Protein AF-A0AAQ4DK00-F1 (afdb_monomer_lite)

InterPro domains:
  IPR002970 Tick histamine-binding protein [PF02098] (9-73)
  IPR012674 Calycin [G3DSA:2.40.128.20] (1-75)
  IPR012674 Calycin [SSF50814] (10-74)

Structure (mmCIF, N/CA/C/O backbone):
data_AF-A0AAQ4DK00-F1
#
_entry.id   AF-A0AAQ4DK00-F1
#
loop_
_atom_site.group_PDB
_atom_site.id
_atom_site.type_symbol
_atom_site.label_atom_id
_atom_site.label_alt_id
_atom_site.label_comp_id
_atom_site.label_asym_id
_atom_site.label_entity_id
_atom_site.label_seq_id
_atom_site.pdbx_PDB_ins_code
_atom_site.Cartn_x
_atom_site.Cartn_y
_atom_site.Cartn_z
_atom_site.occupancy
_atom_site.B_iso_or_equiv
_atom_site.auth_seq_id
_atom_site.auth_comp_id
_atom_site.auth_asym_id
_atom_site.auth_atom_id
_atom_site.pdbx_PDB_model_num
ATOM 1 N N . MET A 1 1 ? -5.012 -6.296 -35.904 1.00 35.50 1 MET A N 1
ATOM 2 C CA . MET A 1 1 ? -5.374 -6.074 -34.489 1.00 35.50 1 MET A CA 1
ATOM 3 C C . MET A 1 1 ? -4.380 -6.851 -33.646 1.00 35.50 1 MET A C 1
ATOM 5 O O . MET A 1 1 ? -4.355 -8.068 -33.747 1.00 35.50 1 MET A O 1
ATOM 9 N N . GLN A 1 2 ? -3.488 -6.160 -32.938 1.00 35.12 2 GLN A N 1
ATOM 10 C CA . GLN A 1 2 ? -2.514 -6.784 -32.043 1.00 35.12 2 GLN A CA 1
ATOM 11 C C . GLN A 1 2 ? -3.221 -7.062 -30.715 1.00 35.12 2 GLN A C 1
ATOM 13 O O . GLN A 1 2 ? -3.688 -6.135 -30.059 1.00 35.12 2 GLN A O 1
ATOM 18 N N . THR A 1 3 ? -3.354 -8.331 -30.348 1.00 41.59 3 THR A N 1
ATOM 19 C CA . THR A 1 3 ? -3.740 -8.729 -28.993 1.00 41.59 3 THR A CA 1
ATOM 20 C C . THR A 1 3 ? -2.605 -8.339 -28.056 1.00 41.59 3 THR A C 1
ATOM 22 O O . THR A 1 3 ? -1.505 -8.880 -28.174 1.00 41.59 3 THR A O 1
ATOM 25 N N . ALA A 1 4 ? -2.854 -7.390 -27.155 1.00 48.25 4 ALA A N 1
ATOM 26 C CA . ALA A 1 4 ? -1.960 -7.127 -26.040 1.00 48.25 4 ALA A CA 1
ATOM 27 C C . ALA A 1 4 ? -1.879 -8.406 -25.195 1.00 48.25 4 ALA A C 1
ATOM 29 O O . ALA A 1 4 ? -2.848 -8.811 -24.555 1.00 48.25 4 ALA A O 1
ATOM 30 N N . HIS A 1 5 ? -0.745 -9.093 -25.278 1.00 49.53 5 HIS A N 1
ATOM 31 C CA . HIS A 1 5 ? -0.422 -10.202 -24.398 1.00 49.53 5 HIS A CA 1
ATOM 32 C C . HIS A 1 5 ? 0.063 -9.582 -23.085 1.00 49.53 5 HIS A C 1
ATOM 34 O O . HIS A 1 5 ? 1.228 -9.212 -22.976 1.00 49.53 5 HIS A O 1
ATOM 40 N N . PHE A 1 6 ? -0.853 -9.377 -22.137 1.00 47.25 6 PHE A N 1
ATOM 41 C CA . PHE A 1 6 ? -0.511 -8.975 -20.774 1.00 47.25 6 PHE A CA 1
ATOM 42 C C . PHE A 1 6 ? 0.039 -10.209 -20.043 1.00 47.25 6 PHE A C 1
ATOM 44 O O . PHE A 1 6 ? -0.688 -11.202 -19.924 1.00 47.25 6 PHE A O 1
ATOM 51 N N . PRO A 1 7 ? 1.320 -10.227 -19.635 1.00 53.00 7 PRO A N 1
ATOM 52 C CA . PRO A 1 7 ? 1.877 -11.357 -18.912 1.00 53.00 7 PRO A CA 1
ATOM 53 C C . PRO A 1 7 ? 1.220 -11.451 -17.530 1.00 53.00 7 PRO A C 1
ATOM 55 O O . PRO A 1 7 ? 1.028 -10.463 -16.835 1.00 53.00 7 PRO A O 1
ATOM 58 N N . VAL A 1 8 ? 0.880 -12.668 -17.119 1.00 56.41 8 VAL A N 1
ATOM 59 C CA . VAL A 1 8 ? 0.020 -12.986 -15.961 1.00 56.41 8 VAL A CA 1
ATOM 60 C C . VAL A 1 8 ? 0.676 -12.671 -14.591 1.00 56.41 8 VAL A C 1
ATOM 62 O O . VAL A 1 8 ? 0.147 -13.043 -13.553 1.00 56.41 8 VAL A O 1
ATOM 65 N N . GLU A 1 9 ? 1.794 -11.938 -14.547 1.00 65.81 9 GLU A N 1
ATOM 66 C CA . GLU A 1 9 ? 2.460 -11.492 -13.309 1.00 65.81 9 GLU A CA 1
ATOM 67 C C . GLU A 1 9 ? 2.928 -10.029 -13.393 1.00 65.81 9 GLU A C 1
ATOM 69 O O . GLU A 1 9 ? 4.112 -9.702 -13.240 1.00 65.81 9 GLU A O 1
ATOM 74 N N . ASP A 1 10 ? 1.981 -9.126 -13.639 1.00 81.06 10 ASP A N 1
ATOM 75 C CA . ASP A 1 10 ? 2.228 -7.679 -13.684 1.00 81.06 10 ASP A CA 1
ATOM 76 C C . ASP A 1 10 ? 2.436 -7.048 -12.290 1.00 81.06 10 ASP A C 1
ATOM 78 O O . ASP A 1 10 ? 2.835 -5.884 -12.178 1.00 81.06 10 ASP A O 1
ATOM 82 N N . PHE A 1 11 ? 2.233 -7.815 -11.215 1.00 87.56 11 PHE A N 1
ATOM 83 C CA . PHE A 1 11 ? 2.507 -7.400 -9.843 1.00 87.56 11 PHE A CA 1
ATOM 84 C C . PHE A 1 11 ? 2.954 -8.573 -8.960 1.00 87.56 11 PHE A C 1
ATOM 86 O O . PHE A 1 11 ? 2.705 -9.734 -9.276 1.00 87.56 11 PHE A O 1
ATOM 93 N N . TYR A 1 12 ? 3.588 -8.270 -7.826 1.00 91.56 12 TYR A N 1
ATOM 94 C CA . TYR A 1 12 ? 3.795 -9.237 -6.745 1.00 91.56 12 TYR A CA 1
ATOM 95 C C . TYR A 1 12 ? 3.543 -8.602 -5.376 1.00 91.56 12 TYR A C 1
ATOM 97 O O . TYR A 1 12 ? 3.705 -7.395 -5.182 1.00 91.56 12 TYR A O 1
ATOM 105 N N . VAL A 1 13 ? 3.134 -9.429 -4.417 1.00 94.31 13 VAL A N 1
ATOM 106 C CA . VAL A 1 13 ? 2.866 -9.012 -3.037 1.00 94.31 13 VAL A CA 1
ATOM 107 C C . VAL A 1 13 ? 4.186 -8.965 -2.270 1.00 94.31 13 VAL A C 1
ATOM 109 O O . VAL A 1 13 ? 4.858 -9.983 -2.133 1.00 94.31 13 VAL A O 1
ATOM 112 N N . ILE A 1 14 ? 4.558 -7.784 -1.777 1.00 95.75 14 ILE A N 1
ATOM 113 C CA . ILE A 1 14 ? 5.705 -7.601 -0.875 1.00 95.75 14 ILE A CA 1
ATOM 114 C C . ILE A 1 14 ? 5.330 -8.100 0.522 1.00 95.75 14 ILE A C 1
ATOM 116 O O . ILE A 1 14 ? 6.109 -8.796 1.168 1.00 95.75 14 ILE A O 1
ATOM 120 N N . TYR A 1 15 ? 4.127 -7.751 0.982 1.00 96.12 15 TYR A N 1
ATOM 121 C CA . TYR A 1 15 ? 3.617 -8.140 2.290 1.00 96.12 15 TYR A CA 1
ATOM 122 C C . TYR A 1 15 ? 2.090 -8.155 2.304 1.00 96.12 15 TYR A C 1
ATOM 124 O O . TYR A 1 15 ? 1.451 -7.338 1.641 1.00 96.12 15 TYR A O 1
ATOM 132 N N . PHE A 1 16 ? 1.509 -9.073 3.071 1.00 94.75 16 PHE A N 1
ATOM 133 C CA . PHE A 1 16 ? 0.073 -9.157 3.302 1.00 94.75 16 PHE A CA 1
ATOM 134 C C . PHE A 1 16 ? -0.175 -9.735 4.692 1.00 94.75 16 PHE A C 1
ATOM 136 O O . PHE A 1 16 ? 0.278 -10.838 4.991 1.00 94.75 16 PHE A O 1
ATOM 143 N N . ASP A 1 17 ? -0.888 -8.991 5.536 1.00 90.12 17 ASP A N 1
ATOM 144 C CA . ASP A 1 17 ? -1.179 -9.395 6.918 1.00 90.12 17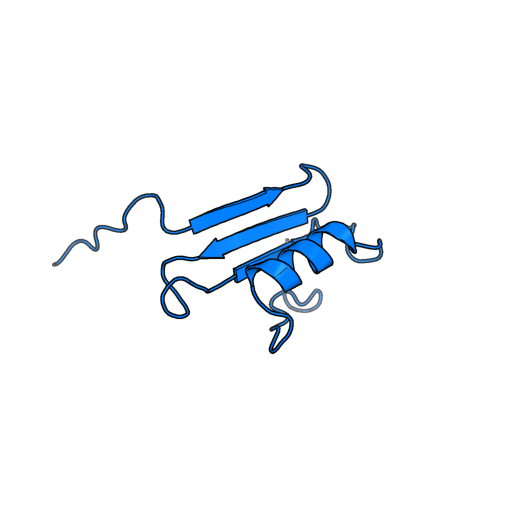 ASP A CA 1
ATOM 145 C C . ASP A 1 17 ? -2.469 -10.227 7.048 1.00 90.12 17 ASP A C 1
ATOM 147 O O . ASP A 1 17 ? -2.883 -10.576 8.154 1.00 90.12 17 ASP A O 1
ATOM 151 N N . CYS A 1 18 ? -3.128 -10.513 5.919 1.00 87.88 18 CYS A N 1
ATOM 152 C CA . CYS A 1 18 ? -4.406 -11.217 5.800 1.00 87.88 18 CYS A CA 1
ATOM 153 C C . CYS A 1 18 ? -5.616 -10.546 6.476 1.00 87.88 18 CYS A C 1
ATOM 155 O O . CYS A 1 18 ? -6.721 -11.084 6.388 1.00 87.88 18 CYS A O 1
ATOM 157 N N . THR A 1 19 ? -5.456 -9.399 7.141 1.00 88.38 19 THR A N 1
ATOM 158 C CA . THR A 1 19 ? -6.498 -8.834 8.013 1.00 88.38 19 THR A CA 1
ATOM 159 C C . THR A 1 19 ? -6.811 -7.378 7.713 1.00 88.38 19 THR A C 1
ATOM 161 O O . THR A 1 19 ? -7.993 -7.020 7.661 1.00 88.38 19 THR A O 1
ATOM 164 N N . SER A 1 20 ? -5.792 -6.555 7.476 1.00 90.81 20 SER A N 1
ATOM 165 C CA . SER A 1 20 ? -5.930 -5.105 7.441 1.00 90.81 20 SER A CA 1
ATOM 166 C C . SER A 1 20 ? -5.226 -4.446 6.257 1.00 90.81 20 SER A C 1
ATOM 168 O O . SER A 1 20 ? -5.711 -3.405 5.808 1.00 90.81 20 SER A O 1
ATOM 170 N N . CYS A 1 21 ? -4.148 -5.022 5.711 1.00 95.25 21 CYS A N 1
ATOM 171 C CA . CYS A 1 21 ? -3.332 -4.345 4.707 1.00 95.25 21 CYS A CA 1
ATOM 172 C C . CYS A 1 21 ? -2.504 -5.263 3.792 1.00 95.25 21 CYS A C 1
ATOM 174 O O . CYS A 1 21 ? -2.130 -6.380 4.146 1.00 95.25 21 CYS A O 1
ATOM 176 N N . ALA A 1 22 ? -2.173 -4.744 2.604 1.00 95.88 22 ALA A N 1
ATOM 177 C CA . ALA A 1 22 ? -1.268 -5.369 1.640 1.00 95.88 22 ALA A CA 1
ATOM 178 C C . ALA A 1 22 ? -0.324 -4.338 1.007 1.00 95.88 22 ALA A C 1
ATOM 180 O O . ALA A 1 22 ? -0.747 -3.240 0.648 1.00 95.88 22 ALA A O 1
ATOM 181 N N . VAL A 1 23 ? 0.935 -4.712 0.795 1.00 96.25 23 VAL A N 1
ATOM 182 C CA . VAL A 1 23 ? 1.920 -3.933 0.035 1.00 96.25 23 VAL A CA 1
ATOM 183 C C . VAL A 1 23 ? 2.215 -4.677 -1.261 1.00 96.25 23 VAL A C 1
ATOM 185 O O . VAL A 1 23 ? 2.612 -5.843 -1.239 1.00 96.25 23 VAL A O 1
ATOM 188 N N . ILE A 1 24 ? 2.008 -4.012 -2.394 1.00 95.69 24 ILE A N 1
ATOM 189 C CA . ILE A 1 24 ? 2.100 -4.615 -3.729 1.00 95.69 24 ILE A CA 1
ATOM 190 C C . ILE A 1 24 ? 3.090 -3.822 -4.579 1.00 95.69 24 ILE A C 1
ATOM 192 O O . ILE A 1 24 ? 3.003 -2.594 -4.618 1.00 95.69 24 ILE A O 1
ATOM 196 N N . ARG A 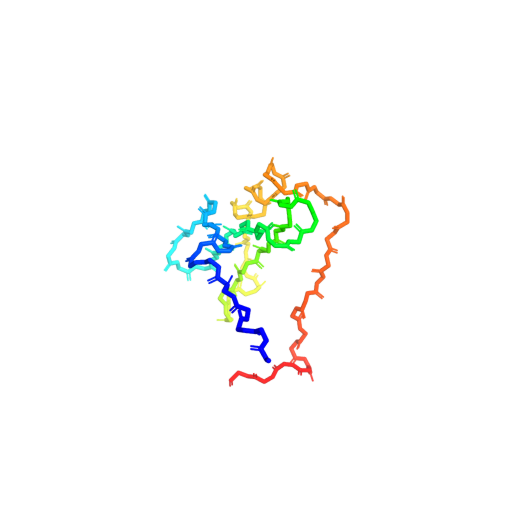1 25 ? 3.991 -4.523 -5.278 1.00 94.44 25 ARG A N 1
ATOM 197 C CA . ARG A 1 25 ? 4.855 -3.970 -6.330 1.00 94.44 25 ARG A CA 1
ATOM 198 C C . ARG A 1 25 ? 4.221 -4.213 -7.695 1.00 94.44 25 ARG A C 1
ATOM 200 O O . ARG A 1 25 ? 3.900 -5.350 -8.023 1.00 94.44 25 ARG A O 1
ATOM 207 N N . HIS A 1 26 ? 4.139 -3.170 -8.506 1.00 92.31 26 HIS A N 1
ATOM 208 C CA . HIS A 1 26 ? 3.619 -3.157 -9.870 1.00 92.31 26 HIS A CA 1
ATOM 209 C C . HIS A 1 26 ? 4.774 -3.067 -10.865 1.00 92.31 26 HIS A C 1
ATOM 211 O O . HIS A 1 26 ? 5.459 -2.048 -10.944 1.00 92.31 26 HIS A O 1
ATOM 217 N N . ARG A 1 27 ? 4.992 -4.124 -11.654 1.00 89.81 27 ARG A N 1
ATOM 218 C CA . ARG A 1 27 ? 6.091 -4.182 -12.634 1.00 89.81 27 ARG A CA 1
ATOM 219 C C . ARG A 1 27 ? 5.845 -3.301 -13.863 1.00 89.81 27 ARG A C 1
ATOM 221 O O . ARG A 1 27 ? 6.792 -2.927 -14.546 1.00 89.81 27 ARG A O 1
ATOM 228 N N . TYR A 1 28 ? 4.587 -2.965 -14.139 1.00 87.31 28 TYR A N 1
ATOM 229 C CA . TYR A 1 28 ? 4.176 -2.227 -15.336 1.00 87.31 28 TYR A CA 1
ATOM 230 C C . TYR A 1 28 ? 4.344 -0.701 -15.235 1.00 87.31 28 TYR A C 1
ATOM 232 O O . TYR A 1 28 ? 4.135 -0.001 -16.224 1.00 87.31 28 TYR A O 1
ATOM 240 N N . THR A 1 29 ? 4.682 -0.161 -14.061 1.00 87.56 29 THR A N 1
ATOM 241 C CA . THR A 1 29 ? 4.786 1.288 -13.830 1.00 87.56 29 THR A CA 1
ATOM 242 C C . THR A 1 29 ? 6.057 1.647 -13.064 1.00 87.56 29 THR A C 1
ATOM 244 O O . THR A 1 29 ? 6.665 0.787 -12.427 1.00 87.56 29 THR A O 1
ATOM 247 N N . ASP A 1 30 ? 6.475 2.911 -13.165 1.00 87.50 30 ASP A N 1
ATOM 248 C CA . ASP A 1 30 ? 7.682 3.458 -12.528 1.00 87.50 30 ASP A CA 1
ATOM 249 C C . ASP A 1 30 ? 8.926 2.565 -12.721 1.00 87.50 30 ASP A C 1
ATOM 251 O O . ASP A 1 30 ? 9.600 2.161 -11.778 1.00 87.50 30 ASP A O 1
ATOM 255 N N . ASN A 1 31 ? 9.184 2.155 -13.969 1.00 88.75 31 ASN A N 1
ATOM 256 C CA . ASN A 1 31 ? 10.288 1.251 -14.331 1.00 88.75 31 ASN A CA 1
ATOM 257 C C . ASN A 1 31 ? 10.332 -0.058 -13.511 1.00 88.75 31 ASN A C 1
ATOM 259 O O . ASN A 1 31 ? 11.402 -0.612 -13.263 1.00 88.75 31 ASN A O 1
ATOM 263 N N . GLY A 1 32 ? 9.166 -0.546 -13.084 1.00 87.31 32 GLY A N 1
ATOM 264 C CA . GLY A 1 32 ? 9.011 -1.758 -12.287 1.00 87.31 32 GLY A CA 1
ATOM 265 C C . GLY A 1 32 ? 9.120 -1.562 -10.775 1.00 87.31 32 GLY A C 1
ATOM 266 O O . GLY A 1 32 ? 9.066 -2.547 -10.036 1.00 87.31 32 GLY A O 1
ATOM 267 N N . TYR A 1 33 ? 9.249 -0.316 -10.312 1.00 88.56 33 TYR A N 1
ATOM 268 C CA . TYR A 1 33 ? 9.334 0.045 -8.897 1.00 88.56 33 TYR A CA 1
ATOM 269 C C . TYR A 1 33 ? 8.028 0.589 -8.321 1.00 88.56 33 TYR A C 1
ATOM 271 O O . TYR A 1 33 ? 7.943 0.770 -7.105 1.00 88.56 33 TYR A O 1
ATOM 279 N N . GLY A 1 34 ? 6.991 0.749 -9.145 1.00 90.94 34 GLY A N 1
ATOM 280 C CA . GLY A 1 34 ? 5.699 1.241 -8.692 1.00 90.94 34 GLY A CA 1
ATOM 281 C C . GLY A 1 34 ? 5.141 0.405 -7.549 1.00 90.94 34 GLY A C 1
ATOM 282 O O . GLY A 1 34 ? 5.219 -0.821 -7.571 1.00 90.94 34 GLY A O 1
ATOM 283 N N . CYS A 1 35 ? 4.558 1.059 -6.551 1.00 94.12 35 CYS A N 1
ATOM 284 C CA . CYS A 1 35 ? 3.989 0.388 -5.393 1.00 94.12 35 CYS A CA 1
ATOM 285 C C . CYS A 1 35 ? 2.611 0.924 -5.033 1.00 94.12 35 CYS A C 1
ATOM 287 O O . CYS A 1 35 ? 2.265 2.065 -5.323 1.00 94.12 35 CYS A O 1
ATOM 289 N N . SER A 1 36 ? 1.851 0.100 -4.322 1.00 94.75 36 SER A N 1
ATOM 290 C CA . SER A 1 36 ? 0.623 0.520 -3.655 1.00 94.75 36 SER A CA 1
ATOM 291 C C . SER A 1 36 ? 0.518 -0.116 -2.278 1.00 94.75 36 SER A C 1
ATOM 293 O O . SER A 1 36 ? 0.760 -1.318 -2.136 1.00 94.75 36 SER A O 1
ATOM 295 N N . LEU A 1 37 ? 0.084 0.678 -1.304 1.00 94.88 37 LEU A N 1
ATOM 296 C CA . LEU A 1 37 ? -0.394 0.207 -0.013 1.00 94.88 37 LEU A CA 1
ATOM 297 C C . LEU A 1 37 ? -1.921 0.118 -0.061 1.00 94.88 37 LEU A C 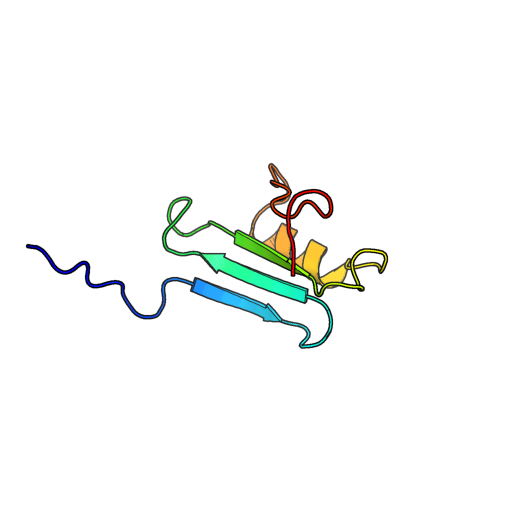1
ATOM 299 O O . LEU A 1 37 ? -2.602 1.117 -0.276 1.00 94.88 37 LEU A O 1
ATOM 303 N N . TRP A 1 38 ? -2.449 -1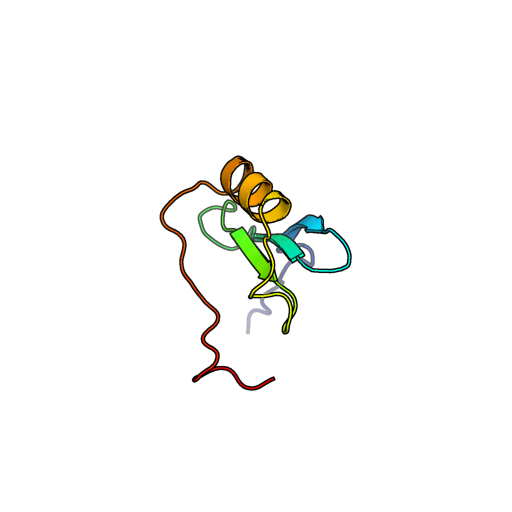.078 0.158 1.00 94.25 38 TRP A N 1
ATOM 304 C CA . TRP A 1 38 ? -3.875 -1.341 0.282 1.00 94.25 38 TRP A CA 1
ATOM 305 C C . TRP A 1 38 ? -4.224 -1.490 1.749 1.00 94.25 38 TRP A C 1
ATOM 307 O O . TRP A 1 38 ? -3.496 -2.137 2.500 1.00 94.25 38 TRP A O 1
ATOM 317 N N . ARG A 1 39 ? -5.358 -0.917 2.141 1.00 92.75 39 ARG A N 1
ATOM 318 C CA . ARG A 1 39 ? -5.933 -1.073 3.474 1.00 92.75 39 ARG A CA 1
ATOM 319 C C . ARG A 1 39 ? -7.379 -1.526 3.341 1.00 92.75 39 ARG A C 1
ATOM 321 O O . ARG A 1 39 ? -8.074 -1.129 2.406 1.00 92.75 39 ARG A O 1
ATOM 328 N N . LYS A 1 40 ? -7.831 -2.360 4.269 1.00 90.75 40 LYS A N 1
ATOM 329 C CA . LYS A 1 40 ? -9.216 -2.815 4.328 1.00 90.75 40 LYS A CA 1
ATOM 330 C C . LYS A 1 40 ? -10.126 -1.656 4.736 1.00 90.75 40 LYS A C 1
ATOM 332 O O . LYS A 1 40 ? -9.836 -0.914 5.673 1.00 90.75 40 LYS A O 1
ATOM 337 N N . VAL A 1 41 ? -11.262 -1.527 4.059 1.00 86.69 41 VAL A N 1
ATOM 338 C CA . VAL A 1 41 ? -12.294 -0.558 4.443 1.00 86.69 41 VAL A CA 1
ATOM 339 C C . VAL A 1 41 ? -12.741 -0.839 5.881 1.00 86.69 41 VAL A C 1
ATOM 341 O O . VAL A 1 41 ? -13.006 -1.985 6.245 1.00 86.69 41 VAL A O 1
ATOM 344 N N . GLY A 1 42 ? -12.790 0.208 6.704 1.00 85.75 42 GLY A N 1
ATOM 345 C CA . GLY A 1 42 ? -13.112 0.125 8.132 1.00 85.75 42 GLY A CA 1
ATOM 346 C C . GLY A 1 42 ? -11.896 0.105 9.061 1.00 85.75 42 GLY A C 1
ATOM 347 O O . GLY A 1 42 ? -12.033 0.527 10.202 1.00 85.75 42 GLY A O 1
ATOM 348 N N . THR A 1 43 ? -10.702 -0.267 8.579 1.00 88.25 43 THR A N 1
ATOM 349 C CA . THR A 1 43 ? -9.474 -0.229 9.400 1.00 88.25 43 THR A CA 1
ATOM 350 C C . THR A 1 43 ? -8.690 1.069 9.235 1.00 88.25 43 THR A C 1
ATOM 352 O O . THR A 1 43 ? -7.648 1.225 9.850 1.00 88.25 43 THR A O 1
ATOM 355 N N . PHE A 1 44 ? -9.156 2.031 8.428 1.00 85.50 44 PHE A N 1
ATOM 356 C CA . PHE A 1 44 ? -8.400 3.255 8.109 1.00 85.50 44 PHE A CA 1
ATOM 357 C C . PHE A 1 44 ? -8.045 4.123 9.325 1.00 85.50 44 PHE A C 1
ATOM 359 O O . PHE A 1 44 ? -7.039 4.827 9.283 1.00 85.50 44 PHE A O 1
ATOM 366 N N . GLN A 1 45 ? -8.850 4.064 10.390 1.00 84.94 45 GLN A N 1
ATOM 367 C CA . GLN A 1 45 ? -8.609 4.785 11.647 1.00 84.94 45 GLN A CA 1
ATOM 368 C C . GLN A 1 45 ? -7.649 4.042 12.591 1.00 84.94 45 GLN A C 1
ATOM 370 O O . GLN A 1 45 ? -7.214 4.603 13.593 1.00 84.94 45 GLN A O 1
ATOM 375 N N . GLU A 1 46 ? -7.332 2.781 12.301 1.00 86.00 46 GLU A N 1
ATOM 376 C CA . GLU A 1 46 ? -6.400 1.983 13.094 1.00 86.00 46 GLU A CA 1
ATOM 377 C C . GLU A 1 46 ? -4.951 2.311 12.692 1.00 86.00 46 GLU A C 1
ATOM 379 O O . GLU A 1 46 ? -4.706 2.705 11.545 1.00 86.00 46 GLU A O 1
ATOM 384 N N . PRO A 1 47 ? -3.969 2.150 13.593 1.00 84.56 47 PRO A N 1
ATOM 385 C CA . PRO A 1 47 ? -2.561 2.206 13.218 1.00 84.56 47 PRO A CA 1
ATOM 386 C C . PRO A 1 47 ? -2.236 1.142 12.167 1.00 84.56 47 PRO A C 1
ATOM 388 O O . PRO A 1 47 ? -2.737 0.021 12.235 1.00 84.56 47 PRO A O 1
ATOM 391 N N . ASN A 1 48 ? -1.377 1.478 11.207 1.00 83.06 48 ASN A N 1
ATOM 392 C CA . ASN A 1 48 ? -0.917 0.546 10.175 1.00 83.06 48 ASN A CA 1
ATOM 393 C C . ASN A 1 48 ? 0.613 0.526 10.066 1.00 83.06 48 ASN A C 1
ATOM 395 O O . ASN A 1 48 ? 1.176 0.281 8.997 1.00 83.06 48 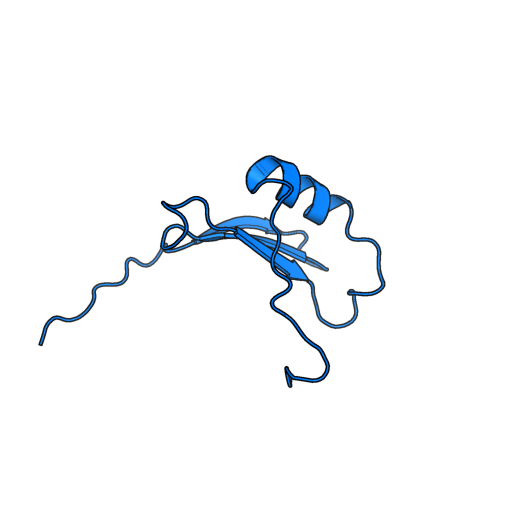ASN A O 1
ATOM 399 N N . ASP A 1 49 ? 1.278 0.791 11.190 1.00 86.88 49 ASP A N 1
ATOM 400 C CA . ASP A 1 49 ? 2.712 1.067 11.277 1.00 86.88 49 ASP A CA 1
ATOM 401 C C . ASP A 1 49 ? 3.560 -0.029 10.617 1.00 86.88 49 ASP A C 1
ATOM 403 O O . ASP A 1 49 ? 4.581 0.265 10.006 1.00 86.88 49 ASP A O 1
ATOM 407 N N . CYS A 1 50 ? 3.125 -1.296 10.670 1.00 91.94 50 CYS A N 1
ATOM 408 C CA . CYS A 1 50 ? 3.846 -2.404 10.041 1.00 91.94 50 CYS A CA 1
ATOM 409 C C . CYS A 1 50 ? 3.829 -2.326 8.506 1.00 91.94 50 CYS A C 1
ATOM 411 O O . CYS A 1 50 ? 4.882 -2.378 7.873 1.00 91.94 50 CYS A O 1
ATOM 413 N N . CYS A 1 51 ? 2.657 -2.170 7.890 1.00 93.56 51 CYS A N 1
ATOM 414 C CA . CYS A 1 51 ? 2.557 -2.045 6.437 1.00 93.56 51 CYS A CA 1
ATOM 415 C C . CYS A 1 51 ? 3.112 -0.711 5.929 1.00 93.56 51 CYS A C 1
ATOM 417 O O . CYS A 1 51 ? 3.650 -0.672 4.826 1.00 93.56 51 CYS A O 1
ATOM 419 N N . GLU A 1 52 ? 3.006 0.366 6.712 1.00 92.81 52 GLU A N 1
ATOM 420 C CA . GLU A 1 52 ? 3.635 1.648 6.383 1.00 92.81 52 GLU A CA 1
ATOM 421 C C . GLU A 1 52 ? 5.160 1.552 6.421 1.00 92.81 52 GLU A C 1
ATOM 423 O O . GLU A 1 52 ? 5.806 1.952 5.455 1.00 92.81 52 GLU A O 1
ATOM 428 N N . PHE A 1 53 ? 5.727 0.931 7.460 1.00 94.31 53 PHE A N 1
ATOM 429 C CA . PHE A 1 53 ? 7.160 0.659 7.544 1.00 94.31 53 PHE A CA 1
ATOM 430 C C . PHE A 1 53 ? 7.640 -0.195 6.365 1.00 94.31 53 PHE A C 1
ATOM 432 O O . PHE A 1 53 ? 8.590 0.166 5.677 1.00 94.31 53 PHE A O 1
ATOM 439 N N . ILE A 1 54 ? 6.952 -1.303 6.070 1.00 95.44 54 ILE A N 1
ATOM 440 C CA . ILE A 1 54 ? 7.317 -2.177 4.946 1.00 95.44 54 ILE A CA 1
ATOM 441 C C . ILE A 1 54 ? 7.205 -1.439 3.608 1.00 95.44 54 ILE A C 1
ATOM 443 O O . ILE A 1 54 ? 8.060 -1.629 2.738 1.00 95.44 54 ILE A O 1
ATOM 447 N N . TYR A 1 55 ? 6.175 -0.607 3.433 1.00 95.00 55 TYR A N 1
ATOM 448 C CA . TYR A 1 55 ? 6.044 0.241 2.255 1.00 95.00 55 TYR A CA 1
ATOM 449 C C . TYR A 1 55 ? 7.244 1.185 2.140 1.00 95.00 55 TYR A C 1
ATOM 451 O O . TYR A 1 55 ? 7.870 1.219 1.088 1.00 95.00 55 TYR A O 1
ATOM 459 N N . ASP A 1 56 ? 7.612 1.900 3.200 1.00 94.19 56 ASP A N 1
ATOM 460 C CA . ASP A 1 56 ? 8.711 2.871 3.156 1.00 94.19 56 ASP A CA 1
ATOM 461 C C . ASP A 1 56 ? 10.050 2.223 2.805 1.00 94.19 56 ASP A C 1
ATOM 463 O O . ASP A 1 56 ? 10.757 2.723 1.928 1.00 94.19 56 ASP A O 1
ATOM 467 N N . GLU A 1 57 ? 10.349 1.066 3.396 1.00 94.62 57 GLU A N 1
ATOM 468 C CA . GLU A 1 57 ? 11.589 0.328 3.136 1.00 94.62 57 GLU A CA 1
ATOM 469 C C . GLU A 1 57 ? 11.676 -0.229 1.704 1.00 94.62 57 GLU A C 1
ATOM 471 O O . GLU A 1 57 ? 12.760 -0.308 1.128 1.00 94.62 57 GLU A O 1
ATOM 476 N N . ASN A 1 58 ? 10.549 -0.621 1.095 1.00 93.00 58 ASN A N 1
ATOM 477 C CA . ASN A 1 58 ? 10.554 -1.287 -0.217 1.00 93.00 58 ASN A CA 1
ATOM 478 C C . ASN A 1 58 ? 10.201 -0.361 -1.388 1.00 93.00 58 ASN A C 1
ATOM 480 O O . ASN A 1 58 ? 10.597 -0.617 -2.531 1.00 93.00 58 ASN A O 1
ATOM 484 N N . CYS A 1 59 ? 9.422 0.681 -1.123 1.00 92.12 59 CYS A N 1
ATOM 485 C CA . CYS A 1 59 ? 8.779 1.531 -2.120 1.00 92.12 59 CYS A CA 1
ATOM 486 C C . CYS A 1 59 ? 9.191 3.001 -2.009 1.00 92.12 59 CYS A C 1
ATOM 488 O O . CYS A 1 59 ? 8.897 3.776 -2.916 1.00 92.12 59 CYS A O 1
ATOM 490 N N . GLY A 1 60 ? 9.896 3.374 -0.938 1.00 88.19 60 GLY A N 1
ATOM 491 C CA . GLY A 1 60 ? 10.314 4.741 -0.672 1.00 88.19 60 GLY A CA 1
ATOM 492 C C . GLY A 1 60 ? 9.263 5.541 0.095 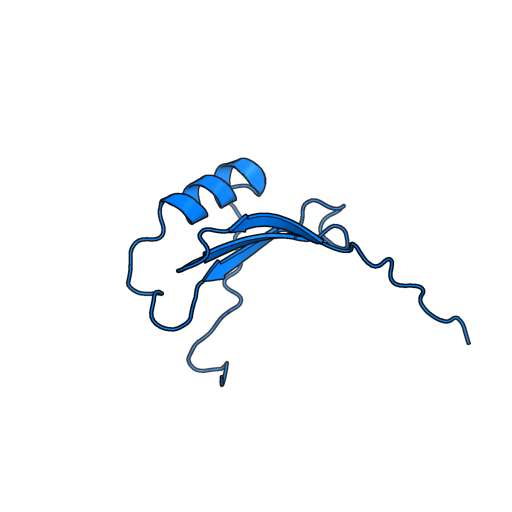1.00 88.19 60 GLY A C 1
ATOM 493 O O . GLY A 1 60 ? 8.054 5.330 -0.015 1.00 88.19 60 GLY A O 1
ATOM 494 N N . SER A 1 61 ? 9.745 6.503 0.876 1.00 80.31 61 SER A N 1
ATOM 495 C CA . SER A 1 61 ? 8.917 7.285 1.795 1.00 80.31 61 SER A CA 1
ATOM 496 C C . SER A 1 61 ? 8.265 8.517 1.163 1.00 80.31 61 SER A C 1
ATOM 498 O O . SER A 1 61 ? 7.358 9.097 1.764 1.00 80.31 61 SER A O 1
ATOM 500 N N . SER A 1 62 ? 8.680 8.947 -0.037 1.00 74.25 62 SER A N 1
ATOM 501 C CA . SER A 1 62 ? 8.118 10.117 -0.729 1.00 74.25 62 SER A CA 1
ATOM 502 C C . SER A 1 62 ? 8.499 10.193 -2.216 1.00 74.25 62 SER A C 1
ATOM 504 O O . SER A 1 62 ? 9.628 9.840 -2.559 1.00 74.25 62 SER A O 1
ATOM 506 N N . PRO A 1 63 ? 7.624 10.748 -3.083 1.00 76.25 63 PRO A N 1
ATOM 507 C CA . PRO A 1 63 ? 6.247 11.173 -2.805 1.00 76.25 63 PRO A CA 1
ATOM 508 C C . PRO A 1 63 ? 5.259 9.991 -2.792 1.00 76.25 63 PRO A C 1
ATOM 510 O O . PRO A 1 63 ? 5.337 9.095 -3.628 1.00 76.25 63 PRO A O 1
ATOM 513 N N . LYS A 1 64 ? 4.296 10.009 -1.859 1.00 83.44 64 LYS A N 1
ATOM 514 C CA . LYS A 1 64 ? 3.159 9.072 -1.828 1.00 83.44 64 LYS A CA 1
ATOM 515 C C . LYS A 1 64 ? 1.906 9.767 -2.356 1.00 83.44 64 LYS A C 1
ATOM 517 O O . LYS A 1 64 ? 1.640 10.912 -1.995 1.00 83.44 64 LYS A O 1
ATOM 522 N N . TYR A 1 65 ? 1.123 9.067 -3.169 1.00 86.94 65 TYR A N 1
ATOM 523 C CA . TYR A 1 65 ? -0.162 9.558 -3.663 1.00 86.94 65 TYR A CA 1
ATOM 524 C C . TYR A 1 65 ? -1.302 8.850 -2.931 1.00 86.94 65 TYR A C 1
ATOM 526 O O . TYR A 1 65 ? -1.372 7.621 -2.934 1.00 86.94 65 TYR A O 1
ATOM 534 N N . GLN A 1 66 ? -2.206 9.621 -2.324 1.00 87.62 66 GLN A N 1
ATOM 535 C CA . GLN A 1 66 ? -3.441 9.083 -1.762 1.00 87.62 66 GLN A CA 1
ATOM 536 C C . GLN A 1 66 ? -4.430 8.829 -2.906 1.00 87.62 66 GLN A C 1
ATOM 538 O O . GLN A 1 66 ? -4.935 9.771 -3.511 1.00 87.62 66 GLN A O 1
ATOM 543 N N . VAL A 1 67 ? -4.670 7.555 -3.221 1.00 89.88 67 VAL A N 1
ATOM 544 C CA . VAL A 1 67 ? -5.554 7.148 -4.330 1.00 89.88 67 VAL A CA 1
ATOM 545 C C . VAL A 1 67 ? -7.014 7.043 -3.884 1.00 89.88 67 VAL A C 1
ATOM 547 O O . VAL A 1 67 ? -7.915 7.353 -4.655 1.00 89.88 67 VAL A O 1
ATOM 550 N N . TYR A 1 68 ? -7.249 6.610 -2.645 1.00 89.56 68 TYR A N 1
ATOM 551 C CA . TYR A 1 68 ? -8.593 6.417 -2.108 1.00 89.56 68 TYR A CA 1
ATOM 552 C C . TYR A 1 68 ? -9.145 7.702 -1.473 1.00 89.56 68 TYR A C 1
ATOM 554 O O . TYR A 1 68 ? -8.477 8.302 -0.626 1.00 89.56 68 TYR A O 1
ATOM 562 N N . ASP A 1 69 ? -10.375 8.067 -1.841 1.00 88.75 69 ASP A N 1
ATOM 563 C CA . ASP A 1 69 ? -11.130 9.217 -1.332 1.00 88.75 69 ASP A CA 1
ATOM 564 C C . ASP A 1 69 ? -12.559 8.754 -0.968 1.00 88.75 69 ASP A C 1
ATOM 566 O O . ASP A 1 69 ? -13.303 8.352 -1.867 1.00 88.75 69 ASP A O 1
ATOM 570 N N . PRO A 1 70 ? -12.958 8.774 0.320 1.00 87.38 70 PRO A N 1
ATOM 571 C CA . PRO A 1 70 ? -14.253 8.252 0.758 1.00 87.38 70 PRO A CA 1
ATOM 572 C C . PRO A 1 70 ? -15.456 9.040 0.227 1.00 87.38 70 PRO A C 1
ATOM 574 O O . PRO A 1 70 ? -16.550 8.490 0.196 1.00 87.38 70 PRO A O 1
ATOM 577 N N . ASP A 1 71 ? -15.270 10.290 -0.205 1.00 91.00 71 ASP A N 1
ATOM 578 C CA . ASP A 1 71 ? -16.353 11.104 -0.766 1.00 91.00 71 ASP A CA 1
ATOM 579 C C . ASP A 1 71 ? -16.542 10.851 -2.274 1.00 91.00 71 ASP A C 1
ATOM 581 O O . ASP A 1 71 ? -17.527 11.300 -2.864 1.00 91.00 71 ASP A O 1
ATOM 585 N N . LYS A 1 72 ? -15.584 10.167 -2.923 1.00 91.25 72 LYS A N 1
ATOM 586 C CA . LYS A 1 72 ? -15.577 9.911 -4.378 1.00 91.25 72 LYS A CA 1
ATOM 587 C C . LYS A 1 72 ? -15.593 8.434 -4.763 1.00 91.25 72 LYS A C 1
ATOM 589 O O . LYS A 1 72 ? -15.849 8.126 -5.927 1.00 91.25 72 LYS A O 1
ATOM 594 N N . CYS A 1 73 ? -15.254 7.539 -3.844 1.00 85.81 73 CYS A N 1
ATOM 595 C CA . CYS A 1 73 ? -15.185 6.105 -4.087 1.00 85.81 73 CYS A CA 1
ATOM 596 C C . CYS A 1 73 ? -16.348 5.395 -3.382 1.00 85.81 73 CYS A C 1
ATOM 598 O O . CYS A 1 73 ? -16.357 5.309 -2.157 1.00 85.81 73 CYS A O 1
ATOM 600 N N . ASP A 1 74 ? -17.278 4.837 -4.160 1.00 80.81 74 ASP A N 1
ATOM 601 C CA . ASP A 1 74 ? -18.318 3.927 -3.663 1.00 80.81 74 ASP A CA 1
ATOM 602 C C . ASP A 1 74 ? -17.790 2.477 -3.637 1.00 80.81 74 ASP A C 1
ATOM 604 O O . ASP A 1 74 ? -17.079 2.063 -4.560 1.00 80.81 74 ASP A O 1
ATOM 608 N N . PHE A 1 75 ? -18.143 1.704 -2.601 1.00 60.66 75 PHE A N 1
ATOM 609 C CA . PHE A 1 75 ? -17.828 0.270 -2.469 1.00 60.66 75 PHE A CA 1
ATOM 610 C C . PHE A 1 75 ? -19.082 -0.601 -2.473 1.00 60.66 75 PHE A C 1
ATOM 612 O O . PHE A 1 75 ? -20.060 -0.225 -1.788 1.00 60.66 75 PHE A O 1
#

pLDDT: mean 84.27, std 14.85, range [35.12, 96.25]

Secondary structure (DSSP, 8-state):
-------S-SEEEEEE-SSSEEEEEETTSGGGTEEEEEE-TT-TTS--HHHHHHHHHHH-SSS------TTT---

Organism: Amblyomma americanum (NCBI:txid6943)

Foldseek 3Di:
DDDPPDPPPQKDWLDDPPPFWTKMFGCVPPVRLDIDIDTDPPCPPPDPPPSLVSCCVRRNDDDDDDPDDPVPDDD

Sequence (75 aa):
MQTAHFPVEDFYVIYFDCTSCAVIRHRYTDNGYGCSLWRKVGTFQEPNDCCEFIYDENCGSSPKYQVYDPDKCDF

Radius of gyration: 14.31 Å; chains: 1; bounding box: 30×24×48 Å